Protein AF-A0A2H0XRR1-F1 (afdb_monomer_lite)

pLDDT: mean 76.52, std 14.53, range 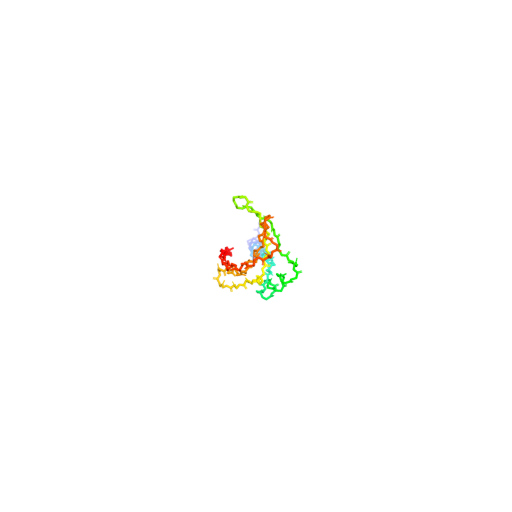[44.81, 93.25]

Foldseek 3Di:
DDPVVVVVVVVVVVVVVVVPPPPPPVPPPPPDDDDDQVNVQVVVVVVDWDKDWDDDDNKIKIKIWDNWGWDDDVQKIKIWTKIWIWIDDVPDPDTDIDIDTDIDIDGDDD

Radius of gyration: 33.36 Å; chains: 1; bounding box: 88×27×77 Å

Sequence (110 aa):
MNKKIRIIYLVFAFVLVWNFDVFAQTAPRHVGVSIHETMINAFFNSIGPVTGTGKKADVKYEWTVIHPEIDIEPGIAHFYAKVKLYFRLFWQRDPHWYDRHTQSQMTINS

Structure (mmCIF, N/CA/C/O backbone):
data_AF-A0A2H0XRR1-F1
#
_entry.id   AF-A0A2H0XRR1-F1
#
loop_
_atom_site.group_PDB
_atom_site.id
_atom_site.type_symbol
_atom_site.label_atom_id
_atom_site.label_alt_id
_atom_site.label_comp_id
_atom_site.label_asym_id
_atom_site.label_entity_id
_atom_site.label_seq_id
_atom_site.pdbx_PDB_ins_code
_atom_site.Cartn_x
_atom_site.Cartn_y
_atom_site.Cartn_z
_atom_site.occupancy
_atom_site.B_iso_or_equiv
_atom_site.auth_seq_id
_atom_site.auth_comp_id
_atom_site.auth_asym_id
_atom_site.auth_atom_id
_atom_site.pdbx_PDB_model_num
ATOM 1 N N . MET A 1 1 ? 68.232 17.594 -44.581 1.00 59.62 1 MET A N 1
ATOM 2 C CA . MET A 1 1 ? 67.062 16.683 -44.635 1.00 59.62 1 MET A CA 1
ATOM 3 C C . MET A 1 1 ? 66.302 16.918 -45.935 1.00 59.62 1 MET A C 1
ATOM 5 O O . MET A 1 1 ? 65.957 18.060 -46.213 1.00 59.62 1 MET A O 1
ATOM 9 N N . ASN A 1 2 ? 66.117 15.886 -46.765 1.00 81.75 2 ASN A N 1
ATOM 10 C CA . ASN A 1 2 ? 65.536 16.015 -48.110 1.00 81.75 2 ASN A CA 1
ATOM 11 C C . ASN A 1 2 ? 64.074 16.500 -48.032 1.00 81.75 2 ASN A C 1
ATOM 13 O O . ASN A 1 2 ? 63.300 15.996 -47.217 1.00 81.75 2 ASN A O 1
ATOM 17 N N . LYS A 1 3 ? 63.687 17.461 -48.883 1.00 72.94 3 LYS A N 1
ATOM 18 C CA . LYS A 1 3 ? 62.332 18.040 -48.926 1.00 72.94 3 LYS A CA 1
ATOM 19 C C . LYS A 1 3 ? 61.249 16.962 -49.078 1.00 72.94 3 LYS A C 1
ATOM 21 O O . LYS A 1 3 ? 60.198 17.077 -48.460 1.00 72.94 3 LYS A O 1
ATOM 26 N N . LYS A 1 4 ? 61.546 15.874 -49.800 1.00 75.44 4 LYS A N 1
ATOM 27 C CA . LYS A 1 4 ? 60.652 14.712 -49.956 1.00 75.44 4 LYS A CA 1
ATOM 28 C C . LYS A 1 4 ? 60.441 13.947 -48.641 1.00 75.44 4 LYS A C 1
ATOM 30 O O . LYS A 1 4 ? 59.319 13.574 -48.328 1.00 75.44 4 LYS A O 1
ATOM 35 N N . ILE A 1 5 ? 61.496 13.792 -47.837 1.00 80.31 5 ILE A N 1
ATOM 36 C CA . ILE A 1 5 ? 61.448 13.099 -46.537 1.00 80.31 5 ILE A CA 1
ATOM 37 C C . ILE A 1 5 ? 60.633 13.912 -45.522 1.00 80.31 5 ILE A C 1
ATOM 39 O O . ILE A 1 5 ? 59.821 13.350 -44.798 1.00 80.31 5 ILE A O 1
ATOM 43 N N . ARG A 1 6 ? 60.774 15.246 -45.513 1.00 80.06 6 ARG A N 1
ATOM 44 C CA . ARG A 1 6 ? 59.961 16.124 -44.648 1.00 80.06 6 ARG A CA 1
ATOM 45 C C . ARG A 1 6 ? 58.461 16.006 -44.924 1.00 80.06 6 ARG A C 1
ATOM 47 O O . ARG A 1 6 ? 57.680 15.998 -43.981 1.00 80.06 6 ARG A O 1
ATOM 54 N N . ILE A 1 7 ? 58.072 15.905 -46.194 1.00 83.44 7 ILE A N 1
ATOM 55 C CA . ILE A 1 7 ? 56.661 15.783 -46.585 1.00 83.44 7 ILE A CA 1
ATOM 56 C C . ILE A 1 7 ? 56.082 14.451 -46.096 1.00 83.44 7 ILE A C 1
ATOM 58 O O . ILE A 1 7 ? 54.979 14.434 -45.565 1.00 83.44 7 ILE A O 1
ATOM 62 N N . ILE A 1 8 ? 56.846 13.360 -46.185 1.00 85.75 8 ILE A N 1
ATOM 63 C CA . ILE A 1 8 ? 56.409 12.037 -45.712 1.00 85.75 8 ILE A CA 1
ATOM 64 C C . ILE A 1 8 ? 56.140 12.050 -44.202 1.00 85.75 8 ILE A C 1
ATOM 66 O O . ILE A 1 8 ? 55.101 11.562 -43.770 1.00 85.75 8 ILE A O 1
ATOM 70 N N . TYR A 1 9 ? 57.019 12.666 -43.405 1.00 85.56 9 TYR A N 1
ATOM 71 C CA . TYR A 1 9 ? 56.795 12.788 -41.960 1.00 85.56 9 TYR A CA 1
ATOM 72 C C . TYR A 1 9 ? 55.574 13.642 -41.615 1.00 85.56 9 TYR A C 1
ATOM 74 O O . TYR A 1 9 ? 54.851 13.307 -40.683 1.00 85.56 9 TYR A O 1
ATOM 82 N N . LEU A 1 10 ? 55.318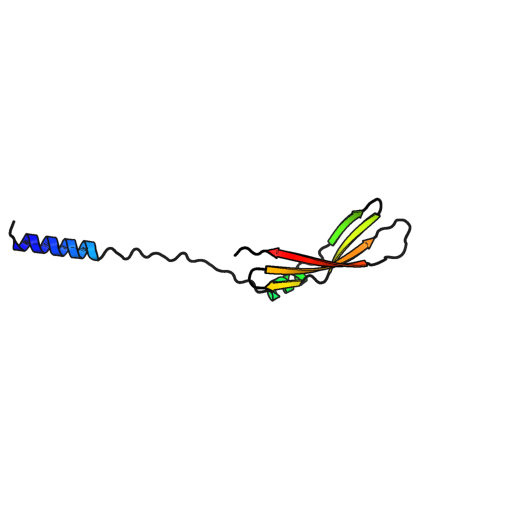 14.714 -42.369 1.00 81.94 10 LEU A N 1
ATOM 83 C CA . LEU A 1 10 ? 54.141 15.557 -42.153 1.00 81.94 10 LEU A CA 1
ATOM 84 C C . LEU A 1 10 ? 52.843 14.822 -42.498 1.00 81.94 10 LEU A C 1
ATOM 86 O O . LEU A 1 10 ? 51.882 14.920 -41.746 1.00 81.94 10 LEU A O 1
ATOM 90 N N . VAL A 1 11 ? 52.830 14.041 -43.580 1.00 82.75 11 VAL A N 1
ATOM 91 C CA . VAL A 1 11 ? 51.675 13.208 -43.946 1.00 82.75 11 VAL A CA 1
ATOM 92 C C . VAL A 1 11 ? 51.467 12.094 -42.922 1.00 82.75 11 VAL A C 1
ATOM 94 O O . VAL A 1 11 ? 50.341 11.859 -42.502 1.00 82.75 11 VAL A O 1
ATOM 97 N N . PHE A 1 12 ? 52.537 11.450 -42.456 1.00 79.75 12 PHE A N 1
ATOM 98 C CA . PHE A 1 12 ? 52.449 10.402 -41.440 1.00 79.75 12 PHE A CA 1
ATOM 99 C C . PHE A 1 12 ? 51.951 10.943 -40.092 1.00 79.75 12 PHE A C 1
ATOM 101 O O . PHE A 1 12 ? 51.072 10.348 -39.476 1.00 79.75 12 PHE A O 1
ATOM 108 N N . ALA A 1 13 ? 52.441 12.110 -39.664 1.00 76.25 13 ALA A N 1
ATOM 109 C CA . ALA A 1 13 ? 51.953 12.790 -38.467 1.00 76.25 13 ALA A CA 1
ATOM 110 C C . ALA A 1 13 ? 50.487 13.226 -38.613 1.00 76.25 13 ALA A C 1
ATOM 112 O O . ALA A 1 13 ? 49.716 13.100 -37.670 1.00 76.25 13 ALA A O 1
ATOM 113 N N . PHE A 1 14 ? 50.079 13.682 -39.799 1.00 74.25 14 PHE A N 1
ATOM 114 C CA . PHE A 1 14 ? 48.694 14.048 -40.085 1.00 74.25 14 PHE A CA 1
ATOM 115 C C . PHE A 1 14 ? 47.761 12.831 -40.040 1.00 74.25 14 PHE A C 1
ATOM 117 O O . PHE A 1 14 ? 46.718 12.885 -39.399 1.00 74.25 14 PHE A O 1
ATOM 124 N N . VAL A 1 15 ? 48.169 11.701 -40.625 1.00 74.88 15 VAL A N 1
ATOM 125 C CA . VAL A 1 15 ? 47.423 10.436 -40.541 1.00 74.88 15 VAL A CA 1
ATOM 126 C C . VAL A 1 15 ? 47.322 9.958 -39.091 1.00 74.88 15 VAL A C 1
ATOM 128 O O . VAL A 1 15 ? 46.251 9.527 -38.676 1.00 74.88 15 VAL A O 1
ATOM 131 N N . LEU A 1 16 ? 48.384 10.080 -38.290 1.00 66.56 16 LEU A N 1
ATOM 132 C CA . LEU A 1 16 ? 48.328 9.721 -36.871 1.00 66.56 16 LEU A CA 1
ATOM 133 C C . LEU A 1 16 ? 47.383 10.634 -36.080 1.00 66.56 16 LEU A C 1
ATOM 135 O O . LEU A 1 16 ? 46.598 10.128 -35.294 1.00 66.56 16 LEU A O 1
ATOM 139 N N . VAL A 1 17 ? 47.394 11.949 -36.311 1.00 67.12 17 VAL A N 1
ATOM 140 C CA . VAL A 1 17 ? 46.516 12.891 -35.590 1.00 67.12 17 VAL A CA 1
ATOM 141 C C . VAL A 1 17 ? 45.039 12.714 -35.969 1.00 67.12 17 VAL A C 1
ATOM 143 O O . VAL A 1 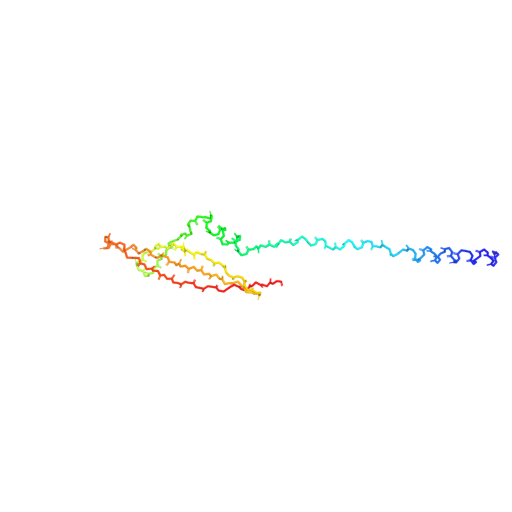17 ? 44.176 12.883 -35.118 1.00 67.12 17 VAL A O 1
ATOM 146 N N . TRP A 1 18 ? 44.732 12.329 -37.212 1.00 62.19 18 TRP A N 1
ATOM 147 C CA . TRP A 1 18 ? 43.346 12.188 -37.688 1.00 62.19 18 TRP A CA 1
ATOM 148 C C . TRP A 1 18 ? 42.679 10.857 -37.316 1.00 62.19 18 TRP A C 1
ATOM 150 O O . TRP A 1 18 ? 41.460 10.753 -37.389 1.00 62.19 18 TRP A O 1
ATOM 160 N N . ASN A 1 19 ? 43.445 9.836 -36.920 1.00 57.84 19 ASN A N 1
ATOM 161 C CA . ASN A 1 19 ? 42.901 8.518 -36.560 1.00 57.84 19 ASN A CA 1
ATOM 162 C C . ASN A 1 19 ? 42.652 8.341 -35.047 1.00 57.84 19 ASN A C 1
ATOM 164 O O . ASN A 1 19 ? 42.294 7.247 -34.615 1.00 57.84 19 ASN A O 1
ATOM 168 N N . PHE A 1 20 ? 42.820 9.390 -34.236 1.00 57.00 20 PHE A N 1
ATOM 169 C CA . PHE A 1 20 ? 42.631 9.348 -32.779 1.00 57.00 20 PHE A CA 1
ATOM 170 C C . PHE A 1 20 ? 41.311 9.991 -32.325 1.00 57.00 20 PHE A C 1
ATOM 172 O O . PHE A 1 20 ? 41.282 10.732 -31.355 1.00 57.00 20 PHE A O 1
ATOM 179 N N . ASP A 1 21 ? 40.200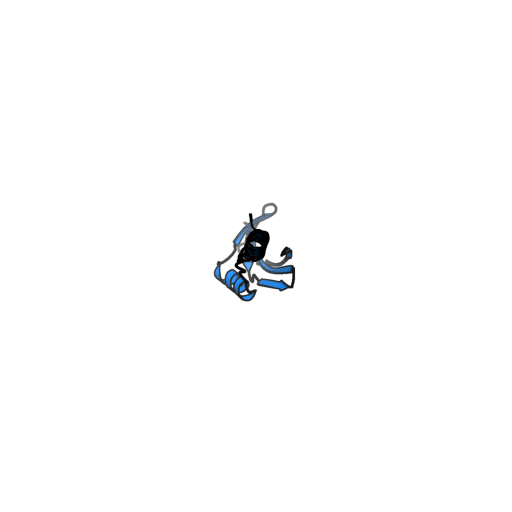 9.669 -32.984 1.00 60.19 21 ASP A N 1
ATOM 180 C CA . ASP A 1 21 ? 38.863 9.990 -32.467 1.00 60.19 21 ASP A CA 1
ATOM 181 C C . ASP A 1 21 ? 37.955 8.764 -32.529 1.00 60.19 21 ASP A C 1
ATOM 183 O O . ASP A 1 21 ? 36.952 8.711 -33.231 1.00 60.19 21 ASP A O 1
ATOM 187 N N . VAL A 1 22 ? 38.311 7.741 -31.755 1.00 55.69 22 VAL A N 1
ATOM 188 C CA . VAL A 1 22 ? 37.321 6.770 -31.280 1.00 55.69 22 VAL A CA 1
ATOM 189 C C . VAL A 1 22 ? 37.564 6.545 -29.796 1.00 55.69 22 VAL A C 1
ATOM 191 O O . VAL A 1 22 ? 37.828 5.440 -29.326 1.00 55.69 22 VAL A O 1
ATOM 194 N N . PHE A 1 23 ? 37.474 7.630 -29.024 1.00 56.03 23 PHE A N 1
ATOM 195 C CA . PHE A 1 23 ? 37.040 7.487 -27.644 1.00 56.03 23 PHE A CA 1
ATOM 196 C C . PHE A 1 23 ? 35.653 6.865 -27.717 1.00 56.03 23 PHE A C 1
ATOM 198 O O . PHE A 1 23 ? 34.671 7.538 -28.025 1.00 56.03 23 PHE A O 1
ATOM 205 N N . ALA A 1 24 ? 35.594 5.552 -27.505 1.00 55.56 24 ALA A N 1
ATOM 206 C CA . ALA A 1 24 ? 34.363 4.846 -27.240 1.00 55.56 24 ALA A CA 1
ATOM 207 C C . ALA A 1 24 ? 33.739 5.494 -25.999 1.00 55.56 24 ALA A C 1
ATOM 209 O O . ALA A 1 24 ? 34.007 5.093 -24.864 1.00 55.56 24 ALA A O 1
ATOM 210 N N . GLN A 1 25 ? 32.934 6.536 -26.217 1.00 54.50 25 GLN A N 1
ATOM 211 C CA . GLN A 1 25 ? 31.951 6.994 -25.259 1.00 54.50 25 GLN A CA 1
ATOM 212 C C . GLN A 1 25 ? 31.032 5.800 -25.077 1.00 54.50 25 GLN A C 1
ATOM 214 O O . GLN A 1 25 ? 30.121 5.548 -25.863 1.00 54.50 25 GLN A O 1
ATOM 219 N N . THR A 1 26 ? 31.355 4.984 -24.080 1.00 59.66 26 THR A N 1
ATOM 220 C CA . THR A 1 26 ? 30.451 3.957 -23.606 1.00 59.66 26 THR A CA 1
ATOM 221 C C . THR A 1 26 ? 29.268 4.755 -23.096 1.00 59.66 26 THR A C 1
ATOM 223 O O . THR A 1 26 ? 29.364 5.361 -22.030 1.00 59.66 26 THR A O 1
ATOM 226 N N . ALA A 1 27 ? 28.219 4.867 -23.918 1.00 63.88 27 ALA A N 1
ATOM 227 C CA . ALA A 1 27 ? 26.993 5.546 -23.539 1.00 63.88 27 ALA A CA 1
ATOM 228 C C . ALA A 1 27 ? 26.632 5.067 -22.127 1.00 63.88 27 ALA A C 1
ATOM 230 O O . ALA A 1 27 ? 26.737 3.856 -21.875 1.00 63.88 27 ALA A O 1
ATOM 231 N N . PRO A 1 28 ? 26.304 5.973 -21.190 1.00 60.59 28 PRO A N 1
ATOM 232 C CA . PRO A 1 28 ? 25.973 5.566 -19.838 1.00 60.59 28 PRO A CA 1
ATOM 233 C C . PRO A 1 28 ? 24.857 4.530 -19.945 1.00 60.59 28 PRO A C 1
ATOM 235 O O . PRO A 1 28 ? 23.779 4.801 -20.475 1.00 60.59 28 PRO A O 1
ATOM 238 N N . ARG A 1 29 ? 25.160 3.290 -19.547 1.00 64.00 29 ARG A N 1
ATOM 239 C CA . ARG A 1 29 ? 24.188 2.199 -19.567 1.00 64.00 29 ARG A CA 1
ATOM 240 C C . ARG A 1 29 ? 23.202 2.480 -18.446 1.00 64.00 29 ARG A C 1
ATOM 242 O O . ARG A 1 29 ? 23.377 2.013 -17.326 1.00 64.00 29 ARG A O 1
ATOM 249 N N . HIS A 1 30 ? 22.202 3.300 -18.734 1.00 64.44 30 HIS A N 1
ATOM 250 C CA . HIS A 1 30 ? 21.082 3.507 -17.837 1.00 64.44 30 HIS A CA 1
ATOM 251 C C . HIS A 1 30 ? 20.254 2.225 -17.847 1.00 64.44 30 HIS A C 1
ATOM 253 O O . HIS A 1 30 ? 19.611 1.885 -18.839 1.00 64.44 30 HIS A O 1
ATOM 259 N N . VAL A 1 31 ? 20.320 1.474 -16.750 1.00 73.88 31 VAL A N 1
ATOM 260 C CA . VAL A 1 31 ? 19.391 0.373 -16.508 1.00 73.88 31 VAL A CA 1
ATOM 261 C C . VAL A 1 31 ? 18.080 1.012 -16.069 1.00 73.88 31 VAL A C 1
ATOM 263 O O . VAL A 1 31 ? 17.959 1.482 -14.941 1.00 73.88 31 VAL A O 1
ATOM 266 N N . GLY A 1 32 ? 17.127 1.094 -16.994 1.00 70.06 32 GLY A N 1
ATOM 267 C CA . GLY A 1 32 ? 15.759 1.492 -16.690 1.00 70.06 32 GLY A CA 1
ATOM 268 C C . GLY A 1 32 ? 14.980 0.302 -16.141 1.00 70.06 32 GLY A C 1
ATOM 269 O O . GLY A 1 32 ? 15.045 -0.792 -16.700 1.00 70.06 32 GLY A O 1
ATOM 270 N N . VAL A 1 33 ? 14.239 0.515 -15.057 1.00 75.00 33 VAL A N 1
ATOM 271 C CA . VAL A 1 33 ? 13.254 -0.447 -14.554 1.00 75.00 33 VAL A CA 1
ATOM 272 C C . VAL A 1 33 ? 11.879 0.157 -14.780 1.00 75.00 33 VAL A C 1
ATOM 274 O O . VAL A 1 33 ? 11.589 1.245 -14.290 1.00 75.00 33 VAL A O 1
ATOM 277 N N . SER A 1 34 ? 11.039 -0.545 -15.532 1.00 80.31 34 SER A N 1
ATOM 278 C CA . SER A 1 34 ? 9.643 -0.168 -15.735 1.00 80.31 34 SER A CA 1
ATOM 279 C C . SER A 1 34 ? 8.773 -0.981 -14.786 1.00 80.31 34 SER A C 1
ATOM 281 O O . SER A 1 34 ? 8.780 -2.210 -14.839 1.00 80.31 34 SER A O 1
ATOM 283 N N . ILE A 1 35 ? 8.035 -0.298 -13.912 1.00 82.44 35 ILE A N 1
ATOM 284 C CA . ILE A 1 35 ? 7.072 -0.922 -13.003 1.00 82.44 35 ILE A CA 1
ATOM 285 C C . ILE A 1 35 ? 5.679 -0.652 -13.556 1.00 82.44 35 ILE A C 1
ATOM 287 O O . ILE A 1 35 ? 5.313 0.495 -13.792 1.00 82.44 35 ILE A O 1
ATOM 291 N N . HIS A 1 36 ? 4.918 -1.719 -13.778 1.00 89.56 36 HIS A N 1
ATOM 292 C CA . HIS A 1 36 ? 3.545 -1.622 -14.259 1.00 89.56 36 HIS A CA 1
ATOM 293 C C . HIS A 1 36 ? 2.587 -1.398 -13.084 1.00 89.56 36 HIS A C 1
ATOM 295 O O . HIS A 1 36 ? 2.771 -1.987 -12.019 1.00 89.56 36 HIS A O 1
ATOM 301 N N . GLU A 1 37 ? 1.530 -0.614 -13.285 1.00 90.38 37 GLU A N 1
ATOM 302 C CA . GLU A 1 37 ? 0.509 -0.336 -12.262 1.00 90.38 37 GLU A CA 1
ATOM 303 C C . GLU A 1 37 ? -0.073 -1.619 -11.647 1.00 90.38 37 GLU A C 1
ATOM 305 O O . GLU A 1 37 ? -0.141 -1.778 -10.429 1.00 90.38 37 GLU A O 1
ATOM 310 N N . THR A 1 38 ? -0.378 -2.603 -12.495 1.00 92.50 38 THR A N 1
ATOM 311 C CA . THR A 1 38 ? -0.879 -3.922 -12.087 1.00 92.50 38 THR A CA 1
ATOM 312 C C . THR A 1 38 ? 0.057 -4.646 -11.122 1.00 92.50 38 THR A C 1
ATOM 314 O O . THR A 1 38 ? -0.413 -5.360 -10.238 1.00 92.50 38 THR A O 1
ATOM 317 N N . MET A 1 39 ? 1.373 -4.451 -11.248 1.00 91.75 39 MET A N 1
ATOM 318 C CA . MET A 1 39 ? 2.357 -5.029 -10.333 1.00 91.75 39 MET A CA 1
ATOM 319 C C . MET A 1 39 ? 2.278 -4.377 -8.952 1.00 91.75 39 MET A C 1
ATOM 321 O O . MET A 1 39 ? 2.361 -5.076 -7.944 1.00 91.75 39 MET A O 1
ATOM 325 N N . ILE A 1 40 ? 2.080 -3.059 -8.893 1.00 92.12 40 ILE A N 1
ATOM 326 C CA . ILE A 1 40 ? 1.936 -2.323 -7.631 1.00 92.12 40 ILE A CA 1
ATOM 327 C C . ILE A 1 40 ? 0.610 -2.689 -6.953 1.00 92.12 40 ILE A C 1
ATOM 329 O O . ILE A 1 40 ? 0.585 -2.986 -5.760 1.00 92.12 40 ILE A O 1
ATOM 333 N N . ASN A 1 41 ? -0.478 -2.778 -7.718 1.00 92.62 41 ASN A N 1
ATOM 334 C CA . ASN A 1 41 ? -1.775 -3.213 -7.199 1.00 92.62 41 ASN A CA 1
ATOM 335 C C . ASN A 1 41 ? -1.734 -4.668 -6.702 1.00 92.62 41 ASN A C 1
ATOM 337 O O . ASN A 1 41 ? -2.260 -4.985 -5.634 1.00 92.62 41 ASN A O 1
ATOM 341 N N . ALA A 1 42 ? -1.038 -5.565 -7.409 1.00 93.19 42 ALA A N 1
ATOM 342 C CA . ALA A 1 42 ? -0.789 -6.923 -6.923 1.00 93.19 42 ALA A CA 1
ATOM 343 C C . ALA A 1 42 ? 0.063 -6.928 -5.644 1.00 93.19 42 ALA A C 1
ATOM 345 O O . ALA A 1 42 ? -0.226 -7.680 -4.711 1.00 93.19 42 ALA A O 1
ATOM 346 N N . PHE A 1 43 ? 1.073 -6.057 -5.569 1.00 92.44 43 PHE A N 1
ATOM 347 C CA . PHE A 1 43 ? 1.900 -5.898 -4.380 1.00 92.44 43 PHE A CA 1
ATOM 348 C C . PHE A 1 43 ? 1.062 -5.495 -3.164 1.00 92.44 43 PHE A C 1
ATOM 350 O O . PHE A 1 43 ? 1.156 -6.170 -2.139 1.00 92.44 43 PHE A O 1
ATOM 357 N N . PHE A 1 44 ? 0.179 -4.498 -3.276 1.00 90.94 44 PHE A N 1
ATOM 358 C CA . PHE A 1 44 ? -0.681 -4.091 -2.159 1.00 90.94 44 PHE A CA 1
ATOM 359 C C . PHE A 1 44 ? -1.587 -5.214 -1.644 1.00 90.94 44 PHE A C 1
ATOM 361 O O . PHE A 1 44 ? -1.832 -5.301 -0.443 1.00 90.94 44 PHE A O 1
ATOM 368 N N . ASN A 1 45 ? -2.032 -6.112 -2.522 1.00 87.19 45 ASN A N 1
ATOM 369 C CA . ASN A 1 45 ? -2.800 -7.289 -2.118 1.00 87.19 45 ASN A CA 1
ATOM 370 C C . ASN A 1 45 ? -1.939 -8.368 -1.429 1.00 87.19 45 ASN A C 1
ATOM 372 O O . ASN A 1 45 ? -2.467 -9.197 -0.691 1.00 87.19 45 ASN A O 1
ATOM 376 N N . SER A 1 46 ? -0.620 -8.363 -1.651 1.00 91.88 46 SER A N 1
ATOM 377 C CA . SER A 1 46 ? 0.317 -9.379 -1.147 1.00 91.88 46 SER A CA 1
ATOM 378 C C . SER A 1 46 ? 0.993 -9.028 0.183 1.00 91.88 46 SER A C 1
ATOM 380 O O . SER A 1 46 ? 1.372 -9.932 0.924 1.00 91.88 46 SER A O 1
ATOM 382 N N . ILE A 1 47 ? 1.128 -7.739 0.516 1.00 89.31 47 ILE A N 1
ATOM 383 C CA . ILE A 1 47 ? 1.877 -7.278 1.704 1.00 89.31 47 ILE A CA 1
ATOM 384 C C . ILE A 1 47 ? 1.182 -7.574 3.040 1.00 89.31 47 ILE A C 1
ATOM 386 O O . ILE A 1 47 ? 1.757 -7.335 4.102 1.00 89.31 47 ILE A O 1
ATOM 390 N N . GLY A 1 48 ? -0.037 -8.112 2.999 1.00 87.06 48 GLY A N 1
ATOM 391 C CA . GLY A 1 48 ? -0.858 -8.350 4.178 1.00 87.06 48 GLY A CA 1
ATOM 392 C C . GLY A 1 48 ? -1.574 -7.085 4.672 1.00 87.06 48 GLY A C 1
ATOM 393 O O . GLY A 1 48 ? -1.478 -6.016 4.067 1.00 87.06 48 GLY A O 1
ATOM 394 N N . PRO A 1 49 ? -2.359 -7.200 5.754 1.00 90.00 49 PRO A N 1
ATOM 395 C CA . PRO A 1 49 ? -3.197 -6.107 6.226 1.00 90.00 49 PRO A CA 1
ATOM 396 C C . PRO A 1 49 ? -2.357 -4.965 6.809 1.00 90.00 49 PRO A C 1
ATOM 398 O O . PRO A 1 49 ? -1.560 -5.160 7.726 1.00 90.00 49 PRO A O 1
ATOM 401 N N . VAL A 1 50 ? -2.595 -3.747 6.321 1.00 92.44 50 VAL A N 1
ATOM 402 C CA . VAL A 1 50 ? -2.008 -2.527 6.886 1.00 92.44 50 VAL A CA 1
ATOM 403 C C . VAL A 1 50 ? -2.940 -2.000 7.972 1.00 92.44 50 VAL A C 1
ATOM 405 O O . VAL A 1 50 ? -4.024 -1.485 7.686 1.00 92.44 50 VAL A O 1
ATOM 408 N N . THR A 1 51 ? -2.521 -2.144 9.226 1.00 93.25 51 THR A N 1
ATOM 409 C CA . THR A 1 51 ? -3.316 -1.783 10.406 1.00 93.25 51 THR A CA 1
ATOM 410 C C . THR A 1 51 ? -2.569 -0.827 11.323 1.00 93.25 51 THR A C 1
ATOM 412 O O . THR A 1 51 ? -1.346 -0.891 11.425 1.00 93.25 51 THR A O 1
ATOM 415 N N . GLY A 1 52 ? -3.300 -0.013 12.078 1.00 92.12 52 GLY A N 1
ATOM 416 C CA . GLY A 1 52 ? -2.722 0.786 13.151 1.00 92.12 52 GLY A CA 1
ATOM 417 C C . GLY A 1 52 ? -3.744 1.189 14.202 1.00 92.12 52 GLY A C 1
ATOM 418 O O . GLY A 1 52 ? -4.932 0.890 14.103 1.00 92.12 52 GLY A O 1
ATOM 419 N N . THR A 1 53 ? -3.275 1.887 15.230 1.00 91.50 53 THR A N 1
ATOM 420 C CA . THR A 1 53 ? -4.120 2.389 16.319 1.00 91.50 53 THR A CA 1
ATOM 421 C C . THR A 1 53 ? -4.040 3.904 16.398 1.00 91.50 53 THR A C 1
ATOM 423 O O . THR A 1 53 ? -2.980 4.482 16.163 1.00 91.50 53 THR A O 1
ATOM 426 N N . GLY A 1 54 ? -5.134 4.553 16.774 1.00 87.81 54 GLY A N 1
ATOM 427 C CA . GLY A 1 54 ? -5.191 5.983 17.031 1.00 87.81 54 GLY A CA 1
ATOM 428 C C . GLY A 1 54 ? -6.025 6.307 18.265 1.00 87.81 54 GLY A C 1
ATOM 429 O O . GLY A 1 54 ? -6.729 5.468 18.830 1.00 87.81 54 GLY A O 1
ATOM 430 N N . LYS A 1 55 ? -5.933 7.558 18.711 1.00 87.69 55 LYS A N 1
ATOM 431 C CA . LYS A 1 55 ? -6.725 8.089 19.821 1.00 87.69 55 LYS A CA 1
ATOM 432 C C . LYS A 1 55 ? -7.237 9.471 19.433 1.00 87.69 55 LYS A C 1
ATOM 434 O O . LYS A 1 55 ? -6.473 10.289 18.928 1.00 87.69 55 LYS A O 1
ATOM 439 N N . LYS A 1 56 ? -8.525 9.732 19.653 1.00 84.81 56 LYS A N 1
ATOM 440 C CA . LYS A 1 56 ? -9.122 11.069 19.526 1.00 84.81 56 LYS A CA 1
ATOM 441 C C . LYS A 1 56 ? -9.930 11.357 20.785 1.00 84.81 56 LYS A C 1
ATOM 443 O O . LYS A 1 56 ? -10.836 10.593 21.107 1.00 84.81 56 LYS A O 1
ATOM 448 N N . ALA A 1 57 ? -9.593 12.444 21.484 1.00 84.94 57 ALA A N 1
ATOM 449 C CA . ALA A 1 57 ? -10.053 12.681 22.856 1.00 84.94 57 ALA A CA 1
ATOM 450 C C . ALA A 1 57 ? -9.817 11.417 23.707 1.00 84.94 57 ALA A C 1
ATOM 452 O O . ALA A 1 57 ? -8.721 10.867 23.640 1.00 84.94 57 ALA A O 1
ATOM 453 N N . ASP A 1 58 ? -10.811 10.902 24.426 1.00 84.31 58 ASP A N 1
ATOM 454 C CA . ASP A 1 58 ? -10.678 9.677 25.229 1.00 84.31 58 ASP A CA 1
ATOM 455 C C . ASP A 1 58 ? -11.073 8.385 24.502 1.00 84.31 58 ASP A C 1
ATOM 457 O O . ASP A 1 58 ? -11.071 7.306 25.093 1.00 84.31 58 ASP A O 1
ATOM 461 N N . VAL A 1 59 ? -11.340 8.460 23.196 1.00 82.31 59 VAL A N 1
ATOM 462 C CA . VAL A 1 59 ? -11.722 7.298 22.392 1.00 82.31 59 VAL A CA 1
ATOM 463 C C . VAL A 1 59 ? -10.503 6.740 21.669 1.00 82.31 59 VAL A C 1
ATOM 465 O O . VAL A 1 59 ? -9.897 7.402 20.820 1.00 82.31 59 VAL A O 1
ATOM 468 N N . LYS A 1 60 ? -10.146 5.497 21.999 1.00 87.31 60 LYS A N 1
ATOM 469 C CA . LYS A 1 60 ? -9.168 4.710 21.241 1.00 87.31 60 LYS A CA 1
ATOM 470 C C . LYS A 1 60 ? -9.862 4.053 20.053 1.00 87.31 60 LYS A C 1
ATOM 472 O O . LYS A 1 60 ? -10.992 3.582 20.177 1.00 87.31 60 LYS A O 1
ATOM 477 N N . TYR A 1 61 ? -9.180 4.000 18.921 1.00 87.94 61 TYR A N 1
ATOM 478 C CA . TYR A 1 61 ? -9.656 3.309 17.733 1.00 87.94 61 TYR A CA 1
ATOM 479 C C . TYR A 1 61 ? -8.523 2.548 17.054 1.00 87.94 61 TYR A C 1
ATOM 481 O O . TYR A 1 61 ? -7.354 2.914 17.157 1.00 87.94 61 TYR A O 1
ATOM 489 N N . GLU A 1 62 ? -8.883 1.491 16.350 1.00 91.50 62 GLU A N 1
ATOM 490 C CA . GLU A 1 62 ? -8.023 0.760 15.432 1.00 91.50 62 GLU A CA 1
ATOM 491 C C . GLU A 1 62 ? -8.475 1.090 14.012 1.00 91.50 62 GLU A C 1
ATOM 493 O O . GLU A 1 62 ? -9.648 1.383 13.76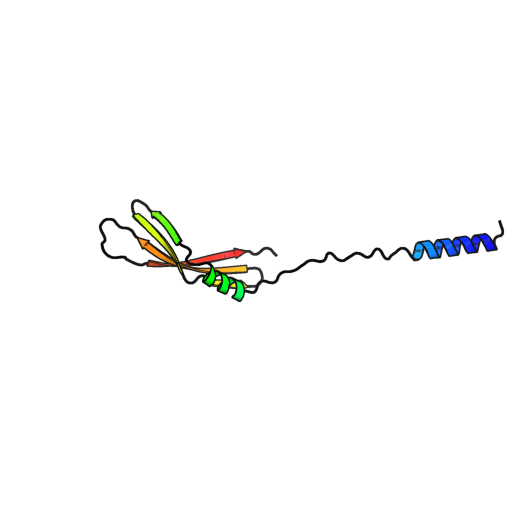4 1.00 91.50 62 GLU A O 1
ATOM 498 N N . TRP A 1 63 ? -7.538 1.107 13.080 1.00 91.81 63 TRP A N 1
ATOM 499 C CA . TRP A 1 63 ? -7.813 1.354 11.678 1.00 91.81 63 TRP A CA 1
ATOM 500 C C . TRP A 1 63 ? -7.137 0.297 10.819 1.00 91.81 63 TRP A C 1
ATOM 502 O O . TRP A 1 63 ? -6.084 -0.238 11.164 1.00 91.81 63 TRP A O 1
ATOM 512 N N . THR A 1 64 ? -7.760 -0.018 9.693 1.00 92.38 64 THR A N 1
ATOM 513 C CA . THR A 1 64 ? -7.237 -0.959 8.702 1.00 92.38 64 THR A CA 1
ATOM 514 C C . THR A 1 64 ? -7.455 -0.382 7.317 1.00 92.38 64 THR A C 1
ATOM 516 O O . THR A 1 64 ? -8.564 0.047 6.995 1.00 92.38 64 THR A O 1
ATOM 519 N N . VAL A 1 65 ? -6.403 -0.364 6.503 1.00 92.12 65 VAL A N 1
ATOM 520 C CA . VAL A 1 65 ? -6.516 -0.028 5.082 1.00 92.12 65 VAL A CA 1
ATOM 521 C C . VAL A 1 65 ? -7.155 -1.208 4.366 1.00 92.12 65 VAL A C 1
ATOM 523 O O . VAL A 1 65 ? -6.712 -2.345 4.515 1.00 92.12 65 VAL A O 1
ATOM 526 N N . ILE A 1 66 ? -8.197 -0.935 3.593 1.00 91.19 66 ILE A N 1
ATOM 527 C CA . ILE A 1 66 ? -8.889 -1.912 2.759 1.00 91.19 66 ILE A CA 1
ATOM 528 C C . ILE A 1 66 ? -9.000 -1.360 1.335 1.00 91.19 66 ILE A C 1
ATOM 530 O O . ILE A 1 66 ? -9.145 -0.154 1.137 1.00 91.19 66 ILE A O 1
ATOM 534 N N . HIS A 1 67 ? -8.939 -2.253 0.349 1.00 91.00 67 HIS A N 1
ATOM 535 C CA . HIS A 1 67 ? -8.965 -1.903 -1.077 1.00 91.00 67 HIS A CA 1
ATOM 536 C C . HIS A 1 67 ? -7.948 -0.810 -1.480 1.00 91.00 67 HIS A C 1
ATOM 538 O O . HIS A 1 67 ? -8.363 0.224 -2.001 1.00 91.00 67 HIS A O 1
ATOM 544 N N . PRO A 1 68 ? -6.643 -0.987 -1.192 1.00 91.50 68 PRO A N 1
ATOM 545 C CA . PRO A 1 68 ? -5.607 -0.107 -1.725 1.00 91.50 68 PRO A CA 1
ATOM 546 C C . PRO A 1 68 ? -5.447 -0.307 -3.239 1.00 91.50 68 PRO A C 1
ATOM 548 O O . PRO A 1 68 ? -5.317 -1.436 -3.709 1.00 91.50 68 PRO A O 1
ATOM 551 N N . GLU A 1 69 ? -5.412 0.791 -3.982 1.00 92.62 69 GLU A N 1
ATOM 552 C CA . GLU A 1 69 ? -5.245 0.818 -5.433 1.00 92.62 69 GLU A CA 1
ATOM 553 C C . GLU A 1 69 ? -4.445 2.061 -5.830 1.00 92.62 69 GLU A C 1
ATOM 555 O O . GLU A 1 69 ? -4.579 3.127 -5.221 1.00 92.62 69 GLU A O 1
ATOM 560 N N . ILE A 1 70 ? -3.583 1.918 -6.831 1.00 92.19 70 ILE A N 1
ATOM 561 C CA . ILE A 1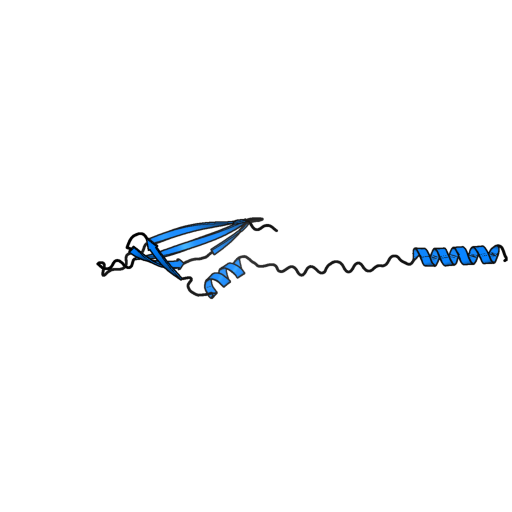 70 ? -2.900 3.023 -7.491 1.00 92.19 70 ILE A CA 1
ATOM 562 C C . ILE A 1 70 ? -3.347 3.090 -8.946 1.00 92.19 70 ILE A C 1
ATOM 564 O O . ILE A 1 70 ? -3.485 2.053 -9.591 1.00 92.19 70 ILE A O 1
ATOM 568 N N . ASP A 1 71 ? -3.532 4.312 -9.423 1.00 91.62 71 ASP A N 1
ATOM 569 C CA . ASP A 1 71 ? -3.787 4.661 -10.819 1.00 91.62 71 ASP A CA 1
ATOM 570 C C . ASP A 1 71 ? -2.672 5.618 -11.254 1.00 91.62 71 ASP A C 1
ATOM 572 O O . ASP A 1 71 ? -2.406 6.621 -10.574 1.00 91.62 71 ASP A O 1
ATOM 576 N N . ILE A 1 72 ? -1.937 5.255 -12.306 1.00 87.75 72 ILE A N 1
ATOM 577 C CA . ILE A 1 72 ? -0.765 6.008 -12.760 1.00 87.75 72 ILE A CA 1
ATOM 578 C C . ILE A 1 72 ? -1.097 6.721 -14.066 1.00 87.75 72 ILE A C 1
ATOM 580 O O . ILE A 1 72 ? -1.122 6.128 -15.144 1.00 87.75 72 ILE A O 1
ATOM 584 N N . GLU A 1 73 ? -1.215 8.040 -13.974 1.00 86.00 73 GLU A N 1
ATOM 585 C CA . GLU A 1 73 ? -1.292 8.935 -15.119 1.00 86.00 73 GLU A CA 1
ATOM 586 C C . GLU A 1 73 ? 0.098 9.533 -15.424 1.00 86.00 73 GLU A C 1
ATOM 588 O O . GLU A 1 73 ? 0.996 9.553 -14.572 1.00 86.00 73 GLU A O 1
ATOM 593 N N . PRO A 1 74 ? 0.343 10.048 -16.641 1.00 82.81 74 PRO A N 1
ATOM 594 C CA . PRO A 1 74 ? 1.603 10.715 -16.953 1.00 82.81 74 PRO A CA 1
ATOM 595 C C . PRO A 1 74 ? 1.925 11.856 -15.967 1.00 82.81 74 PRO A C 1
ATOM 597 O O . PRO A 1 74 ? 1.261 12.889 -15.948 1.00 82.81 74 PRO A O 1
ATOM 600 N N . GLY A 1 75 ? 2.974 11.675 -15.156 1.00 82.19 75 GLY A N 1
ATOM 601 C CA . GLY A 1 75 ? 3.459 12.661 -14.178 1.00 82.19 75 GLY A CA 1
ATOM 602 C C . GLY A 1 75 ? 2.735 12.673 -12.823 1.00 82.19 75 GLY A C 1
ATOM 603 O O . GLY A 1 75 ? 3.152 13.406 -11.922 1.00 82.19 75 GLY A O 1
ATOM 604 N N . ILE A 1 76 ? 1.682 11.869 -12.639 1.00 83.31 76 ILE A N 1
ATOM 605 C CA . ILE A 1 76 ? 0.884 11.840 -11.405 1.00 83.31 76 ILE A CA 1
ATOM 606 C C . ILE A 1 76 ? 0.517 10.397 -11.058 1.00 83.31 76 ILE A C 1
ATOM 608 O O . ILE A 1 76 ? 0.036 9.652 -11.901 1.00 83.31 76 ILE A O 1
ATOM 612 N N . ALA A 1 77 ? 0.694 10.012 -9.794 1.00 87.19 77 ALA A N 1
ATOM 613 C CA . ALA A 1 77 ? 0.104 8.785 -9.275 1.00 87.19 77 ALA A CA 1
ATOM 614 C C . ALA A 1 77 ? -1.000 9.111 -8.270 1.00 87.19 77 ALA A C 1
ATOM 616 O O . ALA A 1 77 ? -0.799 9.844 -7.291 1.00 87.19 77 ALA A O 1
ATOM 617 N N . HIS A 1 78 ? -2.168 8.532 -8.506 1.00 89.81 78 HIS A N 1
ATOM 618 C CA . HIS A 1 78 ? -3.308 8.608 -7.617 1.00 89.81 78 HIS A CA 1
ATOM 619 C C . HIS A 1 78 ? -3.357 7.363 -6.747 1.00 89.81 78 HIS A C 1
ATOM 621 O O . HIS A 1 78 ? -3.404 6.248 -7.248 1.00 89.81 78 HIS A O 1
ATOM 627 N N . PHE A 1 79 ? -3.357 7.558 -5.430 1.00 90.44 79 PHE A N 1
ATOM 628 C CA . PHE A 1 79 ? -3.545 6.473 -4.479 1.00 90.44 79 PHE A CA 1
ATOM 629 C C . PHE A 1 79 ? -4.952 6.542 -3.887 1.00 90.44 79 PHE A C 1
ATOM 631 O O . PHE A 1 79 ? -5.345 7.546 -3.276 1.00 90.44 79 PHE A O 1
ATOM 638 N N . TYR A 1 80 ? -5.685 5.445 -4.040 1.00 90.81 80 TYR A N 1
ATOM 639 C CA . TYR A 1 80 ? -7.030 5.253 -3.531 1.00 90.81 80 TYR A CA 1
ATOM 640 C C . TYR A 1 80 ? -7.021 4.165 -2.473 1.00 90.81 80 TYR A C 1
ATOM 642 O O . TYR A 1 80 ? -6.482 3.078 -2.664 1.00 90.81 80 TYR A O 1
ATOM 650 N N . ALA A 1 81 ? -7.652 4.450 -1.342 1.00 91.69 81 ALA A N 1
ATOM 651 C CA . ALA A 1 81 ? -7.918 3.428 -0.353 1.00 91.69 81 ALA A CA 1
ATOM 652 C C . ALA A 1 81 ? -9.177 3.754 0.438 1.00 91.69 81 ALA A C 1
ATOM 654 O O . ALA A 1 81 ? -9.583 4.912 0.600 1.00 91.69 81 ALA A O 1
ATOM 655 N N . LYS A 1 82 ? -9.775 2.708 0.992 1.00 90.56 82 LYS A N 1
ATOM 656 C CA . LYS A 1 82 ? -10.768 2.835 2.049 1.00 90.56 82 LYS A CA 1
ATOM 657 C C . LYS A 1 82 ? -10.095 2.535 3.379 1.00 90.56 82 LYS A C 1
ATOM 659 O O . LYS A 1 82 ? -9.210 1.689 3.482 1.00 90.56 82 LYS A O 1
ATOM 664 N N . VAL A 1 83 ? -10.533 3.224 4.420 1.00 88.75 83 VAL A N 1
ATOM 665 C CA . VAL A 1 83 ? -10.079 2.974 5.785 1.00 88.75 83 VAL A CA 1
ATOM 666 C C . VAL A 1 83 ? -11.266 2.508 6.601 1.00 88.75 83 VAL A C 1
ATOM 668 O O . VAL A 1 83 ? -12.257 3.229 6.737 1.00 88.75 83 VAL A O 1
ATOM 671 N N . LYS A 1 84 ? -11.136 1.307 7.157 1.00 87.06 84 LYS A N 1
ATOM 672 C CA . LYS A 1 84 ? -12.078 0.738 8.112 1.00 87.06 84 LYS A CA 1
ATOM 673 C C . LYS A 1 84 ? -11.665 1.154 9.514 1.00 87.06 84 LYS A C 1
ATOM 675 O O . LYS A 1 84 ? -10.520 0.929 9.903 1.00 87.06 84 LYS A O 1
ATOM 680 N N . LEU A 1 85 ? -12.583 1.758 10.265 1.00 88.44 85 LEU A N 1
ATOM 681 C CA . LEU A 1 85 ? -12.360 2.176 11.651 1.00 88.44 85 LEU A CA 1
ATOM 682 C C . LEU A 1 85 ? -13.099 1.263 12.632 1.00 88.44 85 LEU A C 1
ATOM 684 O O . LEU A 1 85 ? -14.273 0.951 12.433 1.00 88.44 85 LEU A O 1
ATOM 688 N N . TYR A 1 86 ? -12.412 0.888 13.709 1.00 83.88 86 TYR A N 1
ATOM 689 C CA . TYR A 1 86 ? -12.945 0.152 14.850 1.00 83.88 86 TYR A CA 1
ATOM 690 C C . TYR A 1 86 ? -12.758 0.979 16.120 1.00 83.88 86 TYR A C 1
ATOM 692 O O . TYR A 1 86 ? -11.635 1.197 16.568 1.00 83.88 86 TYR A O 1
ATOM 700 N N . PHE A 1 87 ? -13.843 1.454 16.722 1.00 82.19 87 PHE A N 1
ATOM 701 C CA . PHE A 1 87 ? -13.767 2.233 17.957 1.00 82.19 87 PHE A CA 1
ATOM 702 C C . PHE A 1 87 ? -13.859 1.317 19.173 1.00 82.19 87 PHE A C 1
ATOM 704 O O . PHE A 1 87 ? -14.815 0.559 19.321 1.00 82.19 87 PHE A O 1
ATOM 711 N N . ARG A 1 88 ? -12.896 1.429 20.092 1.00 66.75 88 ARG A N 1
ATOM 712 C CA . ARG A 1 88 ? -12.942 0.741 21.382 1.00 66.75 88 ARG A CA 1
ATOM 713 C C . ARG A 1 88 ? -13.539 1.682 22.421 1.00 66.75 88 ARG A C 1
ATOM 715 O O . ARG A 1 88 ? -12.822 2.324 23.189 1.00 66.75 88 ARG A O 1
ATOM 722 N N . LEU A 1 89 ? -14.863 1.794 22.410 1.00 65.19 89 LEU A N 1
ATOM 723 C CA . LEU A 1 89 ? -15.615 2.522 23.429 1.00 65.19 89 LEU A CA 1
ATOM 724 C C . LEU A 1 89 ? -15.876 1.588 24.612 1.00 65.19 89 LEU A C 1
ATOM 726 O O . LEU A 1 89 ? -16.471 0.528 24.464 1.00 65.19 89 LEU A O 1
ATOM 730 N N . PHE A 1 90 ? -15.417 1.984 25.797 1.00 56.78 90 PHE A N 1
ATOM 731 C CA . PHE A 1 90 ? -15.434 1.144 26.999 1.00 56.78 90 PHE A CA 1
ATOM 732 C C . PHE A 1 90 ? -16.835 0.731 27.495 1.00 56.78 90 PHE A C 1
ATOM 734 O O . PHE A 1 90 ? -16.936 -0.184 28.306 1.00 56.78 90 PHE A O 1
ATOM 741 N N . TRP A 1 91 ? -17.901 1.357 26.981 1.00 51.78 91 TRP A N 1
ATOM 742 C CA . TRP A 1 91 ? -19.302 1.038 27.295 1.00 51.78 91 TRP A CA 1
ATOM 743 C C . TRP A 1 91 ? -20.072 0.338 26.166 1.00 51.78 91 TRP A C 1
ATOM 745 O O . TRP A 1 91 ? -21.252 0.042 26.335 1.00 51.78 91 TRP A O 1
ATOM 755 N N . GLN A 1 92 ? -19.453 0.082 25.012 1.00 52.16 92 GLN A N 1
ATOM 756 C CA . GLN A 1 92 ? -20.143 -0.474 23.846 1.00 52.16 92 GLN A CA 1
ATOM 757 C C . GLN A 1 92 ? -19.701 -1.923 23.618 1.00 52.16 92 GLN A C 1
ATOM 759 O O . GLN A 1 92 ? -18.531 -2.190 23.353 1.00 52.16 92 GLN A O 1
ATOM 764 N N . ARG A 1 93 ? -20.646 -2.864 23.760 1.00 49.62 93 ARG A N 1
ATOM 765 C CA . ARG A 1 93 ? -20.438 -4.296 23.468 1.00 49.62 93 ARG A CA 1
ATOM 766 C C . ARG A 1 93 ? -20.365 -4.596 21.970 1.00 49.62 93 ARG A C 1
ATOM 768 O O . ARG A 1 93 ? -19.779 -5.613 21.615 1.00 49.62 93 ARG A O 1
ATOM 775 N N . ASP A 1 94 ? -20.907 -3.716 21.127 1.00 52.03 94 ASP A N 1
ATOM 776 C CA . ASP A 1 94 ? -21.057 -3.967 19.696 1.00 52.03 94 ASP A CA 1
ATOM 777 C C . ASP A 1 94 ? -20.148 -3.061 18.844 1.00 52.03 94 ASP A C 1
ATOM 779 O O . ASP A 1 94 ? -20.157 -1.835 19.011 1.00 52.03 94 ASP A O 1
ATOM 783 N N . PRO A 1 95 ? -19.367 -3.640 17.913 1.00 53.03 95 PRO A N 1
ATOM 784 C CA . PRO A 1 95 ? -18.571 -2.892 16.948 1.00 53.03 95 PRO A CA 1
ATOM 785 C C . PRO A 1 95 ? -19.452 -2.035 16.033 1.00 53.03 95 PRO A C 1
ATOM 787 O O . PRO A 1 95 ? -20.266 -2.567 15.278 1.00 53.03 95 PRO A O 1
ATOM 790 N N . HIS A 1 96 ? -19.233 -0.720 16.012 1.00 57.66 96 HIS A N 1
ATOM 791 C CA . HIS A 1 96 ? -19.725 0.131 14.929 1.00 57.66 96 HIS A CA 1
ATOM 792 C C . HIS A 1 96 ? -18.604 0.380 13.922 1.00 57.66 96 HIS A C 1
ATOM 794 O O . HIS A 1 96 ? -17.572 0.970 14.248 1.00 57.66 96 HIS A O 1
ATOM 800 N N . TRP A 1 97 ? -18.821 -0.091 12.695 1.00 55.50 97 TRP A N 1
ATOM 801 C CA . TRP A 1 97 ? -17.893 0.061 11.581 1.00 55.50 97 TRP A CA 1
ATOM 802 C C . TRP A 1 97 ? -18.182 1.355 10.829 1.00 55.50 97 TRP A C 1
ATOM 804 O O . TRP A 1 97 ? -19.337 1.661 10.534 1.00 55.50 97 TRP A O 1
ATOM 814 N N . TYR A 1 98 ? -17.129 2.104 10.515 1.00 61.53 98 TYR A N 1
ATOM 815 C CA . TYR A 1 98 ? -17.221 3.295 9.680 1.00 61.53 98 TYR A CA 1
ATOM 816 C C . TYR A 1 98 ? -16.209 3.191 8.546 1.00 61.53 98 TYR A C 1
ATOM 818 O O . TYR A 1 98 ? -15.012 3.028 8.803 1.00 61.53 98 TYR A O 1
ATOM 826 N N . ASP A 1 99 ? -16.698 3.318 7.316 1.00 62.53 99 ASP A N 1
ATOM 827 C CA . ASP A 1 99 ? -15.869 3.338 6.118 1.00 62.53 99 ASP A CA 1
ATOM 828 C C . ASP A 1 99 ? -15.580 4.790 5.744 1.00 62.53 99 ASP A C 1
ATOM 830 O O . ASP A 1 99 ? -16.487 5.592 5.512 1.00 62.53 99 ASP A O 1
ATOM 834 N N . ARG A 1 100 ? -14.297 5.153 5.695 1.00 63.19 100 ARG A N 1
ATOM 835 C CA . ARG A 1 100 ? -13.862 6.454 5.184 1.00 63.19 100 ARG A CA 1
ATOM 836 C C . ARG A 1 100 ? -13.127 6.262 3.867 1.00 63.19 100 ARG A C 1
ATOM 838 O O . ARG A 1 100 ? -12.152 5.519 3.808 1.00 63.19 100 ARG A O 1
ATOM 845 N N . HIS A 1 101 ? -13.562 6.982 2.839 1.00 60.84 101 HIS A N 1
ATOM 846 C CA . HIS A 1 101 ? -12.815 7.111 1.593 1.00 60.84 101 HIS A CA 1
ATOM 847 C C . HIS A 1 101 ? -11.667 8.102 1.787 1.00 60.84 101 HIS A C 1
ATOM 849 O O . HIS A 1 101 ? -11.884 9.223 2.250 1.00 60.84 101 HIS A O 1
ATOM 855 N N . THR A 1 102 ? -10.452 7.684 1.449 1.00 63.34 102 THR A N 1
ATOM 856 C CA . THR A 1 102 ? -9.266 8.541 1.467 1.00 63.34 102 THR A CA 1
ATOM 857 C C . THR A 1 102 ? -8.621 8.519 0.092 1.00 63.34 102 THR A C 1
ATOM 859 O O . THR A 1 102 ? -8.317 7.446 -0.426 1.00 63.34 102 THR A O 1
ATOM 862 N N . GLN A 1 103 ? -8.419 9.702 -0.484 1.00 62.75 103 GLN A N 1
ATOM 863 C CA . GLN A 1 103 ? -7.714 9.892 -1.745 1.00 62.75 103 GLN A CA 1
ATOM 864 C C . GLN A 1 103 ? -6.487 10.756 -1.476 1.00 62.75 103 GLN A C 1
ATOM 866 O O . GLN A 1 103 ? -6.601 11.819 -0.860 1.00 62.75 103 GLN A O 1
ATOM 871 N N . SER A 1 104 ? -5.333 10.291 -1.938 1.00 69.25 104 SER A N 1
ATOM 872 C CA . SER A 1 104 ? -4.067 11.009 -1.821 1.00 69.25 104 SER A CA 1
ATOM 873 C C . SER A 1 104 ? -3.428 11.119 -3.200 1.00 69.25 104 SER A C 1
ATOM 875 O O . SER A 1 104 ? -3.447 10.167 -3.978 1.00 69.25 104 SER A O 1
ATOM 877 N N . GLN A 1 105 ? -2.864 12.284 -3.506 1.00 57.66 105 GLN A N 1
ATOM 878 C CA . GLN A 1 105 ? -2.107 12.509 -4.736 1.00 57.66 105 GLN A CA 1
ATOM 879 C C . GLN A 1 105 ? -0.616 12.507 -4.413 1.00 57.66 105 GLN A C 1
ATOM 881 O O . GLN A 1 105 ? -0.194 13.145 -3.446 1.00 57.66 105 GLN A O 1
ATOM 886 N N . MET A 1 106 ? 0.171 11.798 -5.219 1.00 54.56 106 MET A N 1
ATOM 887 C CA . MET A 1 106 ? 1.626 11.826 -5.143 1.00 54.56 106 MET A CA 1
ATOM 888 C C . MET A 1 106 ? 2.191 12.317 -6.475 1.00 54.56 106 MET A C 1
ATOM 890 O O . MET A 1 106 ? 1.934 11.736 -7.529 1.00 54.56 106 MET A O 1
ATOM 894 N N . THR A 1 107 ? 2.963 13.403 -6.429 1.00 52.91 107 THR A N 1
ATOM 895 C CA . THR A 1 107 ? 3.697 13.906 -7.594 1.00 52.91 107 THR A CA 1
ATOM 896 C C . THR A 1 107 ? 4.927 13.037 -7.815 1.00 52.91 107 THR A C 1
ATOM 898 O O . THR A 1 107 ? 5.768 12.916 -6.921 1.00 52.91 107 THR A O 1
ATOM 901 N N . ILE A 1 108 ? 5.036 12.435 -8.999 1.00 55.31 108 ILE A N 1
ATOM 902 C CA . ILE A 1 108 ? 6.223 11.683 -9.401 1.00 55.31 108 ILE A CA 1
ATOM 903 C C . ILE A 1 108 ? 7.076 12.623 -10.247 1.00 55.31 108 ILE A C 1
ATOM 905 O O . ILE A 1 108 ? 6.775 12.871 -11.411 1.00 55.31 108 ILE A O 1
ATOM 909 N N . ASN A 1 109 ? 8.136 13.163 -9.648 1.00 44.81 109 ASN A N 1
ATOM 910 C CA . ASN A 1 109 ? 9.153 13.886 -10.404 1.00 44.81 109 ASN A CA 1
ATOM 911 C C . ASN A 1 109 ? 10.004 12.846 -11.144 1.00 44.81 109 ASN A C 1
ATOM 913 O O . ASN A 1 109 ? 10.758 12.113 -10.502 1.00 44.81 109 ASN A O 1
ATOM 917 N N . SER A 1 110 ? 9.818 12.747 -12.462 1.00 48.25 110 SER A N 1
ATOM 918 C CA . SER A 1 110 ? 10.654 11.949 -13.369 1.00 48.25 110 SER A CA 1
ATOM 919 C C . SER A 1 110 ? 12.008 12.602 -13.606 1.00 48.25 110 SER A C 1
ATOM 921 O O . SER A 1 110 ? 11.990 13.822 -13.895 1.00 48.25 110 SER A O 1
#

Secondary structure (DSSP, 8-state):
--HHHHHHHHHHHHHHHHT-----------------HHHHHHHHHHS---EEEEEETTEEEEEEEEEEEEEEETTEEEEEEEEEEEEE-TT-SSPPEEEEEEEEEEE---